Protein AF-R5ATW2-F1 (afdb_monomer_lite)

Sequence (72 aa):
MEYELCCEIFNSCSRNQMRDITFQTVETSDPETYVRGIEAQAKIIREDLKDGSVIVHTDTAGLLKRYTFSPI

Structure (mmCIF, N/CA/C/O backbone):
data_AF-R5ATW2-F1
#
_entry.id   AF-R5ATW2-F1
#
loop_
_atom_site.group_PDB
_atom_site.id
_atom_site.type_symbol
_atom_site.label_atom_id
_atom_site.label_alt_id
_atom_site.label_comp_id
_atom_site.label_asym_id
_atom_site.label_entity_id
_atom_site.label_seq_id
_atom_site.pdbx_PDB_ins_code
_atom_site.Cartn_x
_atom_site.Cartn_y
_atom_site.Cartn_z
_atom_site.occupancy
_atom_site.B_iso_or_equiv
_atom_site.auth_seq_id
_atom_site.auth_comp_id
_atom_site.auth_asym_id
_atom_site.auth_atom_id
_atom_site.pdbx_PDB_model_num
ATOM 1 N N . MET A 1 1 ? -14.519 3.618 7.806 1.00 85.25 1 MET A N 1
ATOM 2 C CA . MET A 1 1 ? -13.672 2.942 8.808 1.00 85.25 1 MET A CA 1
ATOM 3 C C . MET A 1 1 ? -12.387 3.732 8.875 1.00 85.25 1 MET A C 1
ATOM 5 O O . MET A 1 1 ? -11.945 4.217 7.838 1.00 85.25 1 MET A O 1
ATOM 9 N N . GLU A 1 2 ? -11.870 3.956 10.072 1.00 96.25 2 GLU A N 1
ATOM 10 C CA . GLU A 1 2 ? -10.678 4.773 10.272 1.00 96.25 2 GLU A CA 1
ATOM 11 C C . GLU A 1 2 ? -9.446 3.867 10.318 1.00 96.25 2 GLU A C 1
ATOM 13 O O . GLU A 1 2 ? -9.483 2.793 10.920 1.00 96.25 2 GLU A O 1
ATOM 18 N N . TYR A 1 3 ? -8.385 4.270 9.624 1.00 97.94 3 TYR A N 1
ATOM 19 C CA . TYR A 1 3 ? -7.128 3.536 9.556 1.00 97.94 3 TYR A CA 1
ATOM 20 C C . TYR A 1 3 ? -5.946 4.476 9.774 1.00 97.94 3 TYR A C 1
ATOM 22 O O . TYR A 1 3 ? -5.941 5.614 9.295 1.00 97.94 3 TYR A O 1
ATOM 30 N N . GLU A 1 4 ? -4.898 3.961 10.406 1.00 97.94 4 GLU A N 1
ATOM 31 C CA . GLU A 1 4 ? -3.552 4.499 10.276 1.00 97.94 4 GLU A CA 1
ATOM 32 C C . GLU A 1 4 ? -2.960 3.931 8.985 1.00 97.94 4 GLU A C 1
ATOM 34 O O . GLU A 1 4 ? -2.764 2.723 8.841 1.00 97.94 4 GLU A O 1
ATOM 39 N N . LEU A 1 5 ? -2.717 4.807 8.018 1.00 98.12 5 LEU A N 1
ATOM 40 C CA . LEU A 1 5 ? -2.090 4.470 6.754 1.00 98.12 5 LEU A CA 1
ATOM 41 C C . LEU A 1 5 ? -0.586 4.720 6.845 1.00 98.12 5 LEU A C 1
ATOM 43 O O . LEU A 1 5 ? -0.154 5.863 6.979 1.00 98.12 5 LEU A O 1
ATOM 47 N N . CYS A 1 6 ? 0.201 3.662 6.682 1.00 97.94 6 CYS A N 1
ATOM 48 C CA . CYS A 1 6 ? 1.639 3.725 6.452 1.00 97.94 6 CYS A CA 1
ATOM 49 C C . CYS A 1 6 ? 1.932 3.476 4.966 1.00 97.94 6 CYS A C 1
ATOM 51 O O . CYS A 1 6 ? 1.561 2.432 4.428 1.00 97.94 6 CYS A O 1
ATOM 53 N N . CYS A 1 7 ? 2.595 4.415 4.294 1.00 97.38 7 CYS A N 1
ATOM 54 C CA . CYS A 1 7 ? 3.061 4.260 2.918 1.00 97.38 7 CYS A CA 1
ATOM 55 C C . CYS A 1 7 ? 4.584 4.138 2.900 1.00 97.38 7 CYS A C 1
ATOM 57 O O . CYS A 1 7 ? 5.285 5.044 3.344 1.00 97.38 7 CYS A O 1
ATOM 59 N N . GLU A 1 8 ? 5.094 3.038 2.354 1.00 96.19 8 GLU A N 1
ATOM 60 C CA . GLU A 1 8 ? 6.520 2.789 2.158 1.00 96.19 8 GLU A CA 1
ATOM 61 C C . GLU A 1 8 ? 6.857 2.782 0.668 1.00 96.19 8 GLU A C 1
ATOM 63 O O . GLU A 1 8 ? 6.278 2.004 -0.093 1.00 96.19 8 GLU A O 1
ATOM 68 N N . ILE A 1 9 ? 7.840 3.581 0.254 1.00 94.12 9 ILE A N 1
ATOM 69 C CA . ILE A 1 9 ? 8.410 3.549 -1.097 1.00 94.12 9 ILE A CA 1
ATOM 70 C C . ILE A 1 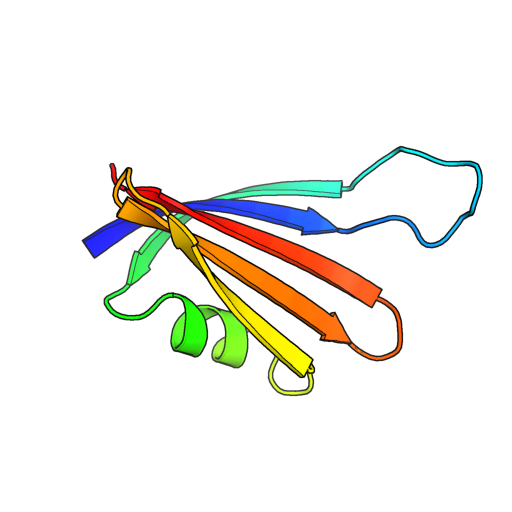9 ? 9.732 2.786 -1.049 1.00 94.12 9 ILE A C 1
ATOM 72 O O . ILE A 1 9 ? 10.655 3.148 -0.313 1.00 94.12 9 ILE A O 1
ATOM 76 N N . PHE A 1 10 ? 9.837 1.721 -1.841 1.00 90.00 10 PHE A N 1
ATOM 77 C CA . PHE A 1 10 ? 11.054 0.922 -1.912 1.00 90.00 10 PHE A CA 1
ATOM 78 C C . PHE A 1 10 ? 12.064 1.579 -2.851 1.00 90.00 10 PHE A C 1
ATOM 80 O O . PHE A 1 10 ? 11.763 1.877 -4.007 1.00 90.00 10 PHE A O 1
ATOM 87 N N . ASN A 1 11 ? 13.287 1.780 -2.363 1.00 78.25 11 ASN A N 1
ATOM 88 C CA . ASN A 1 11 ? 14.378 2.261 -3.196 1.00 78.25 11 ASN A CA 1
ATOM 89 C C . ASN A 1 11 ? 14.805 1.168 -4.192 1.00 78.25 11 ASN A C 1
ATOM 91 O O . ASN A 1 11 ? 15.036 0.021 -3.813 1.00 78.25 11 ASN A O 1
ATOM 95 N N . SER A 1 12 ? 14.936 1.527 -5.470 1.00 74.44 12 SER A N 1
ATOM 96 C CA . SER A 1 12 ? 15.360 0.616 -6.540 1.00 74.44 12 SER A CA 1
ATOM 97 C C . SER A 1 12 ? 16.863 0.298 -6.522 1.00 74.44 12 SER A C 1
ATOM 99 O O . SER A 1 12 ? 17.322 -0.596 -7.234 1.00 74.44 12 SER A O 1
ATOM 101 N N . CYS A 1 13 ? 17.662 1.022 -5.734 1.00 77.00 13 CYS A N 1
ATOM 102 C CA . CYS A 1 13 ? 19.095 0.786 -5.600 1.00 77.00 13 CYS A CA 1
ATOM 103 C C . CYS A 1 13 ? 19.356 -0.492 -4.797 1.00 77.00 13 CYS A C 1
ATOM 105 O O . CYS A 1 13 ? 19.124 -0.547 -3.593 1.00 77.00 13 CYS A O 1
ATOM 107 N N . SER A 1 14 ? 19.962 -1.489 -5.445 1.00 69.12 14 SER A N 1
ATOM 108 C CA . SER A 1 14 ? 20.149 -2.870 -4.960 1.00 69.12 14 SER A CA 1
ATOM 109 C C . SER A 1 14 ? 20.924 -3.021 -3.640 1.00 69.12 14 SER A C 1
ATOM 111 O O . SER A 1 14 ? 21.032 -4.120 -3.103 1.00 69.12 14 SER A O 1
ATOM 113 N N . ARG A 1 15 ? 21.506 -1.933 -3.127 1.00 70.62 15 ARG A N 1
ATOM 114 C CA . ARG A 1 15 ? 22.280 -1.882 -1.881 1.00 70.62 15 ARG A CA 1
ATOM 115 C C . ARG A 1 15 ? 21.843 -0.772 -0.925 1.00 70.62 15 ARG A C 1
ATOM 117 O O . ARG A 1 15 ? 22.481 -0.605 0.110 1.00 70.62 15 ARG A O 1
ATOM 124 N N . ASN A 1 16 ? 20.791 -0.024 -1.258 1.00 70.06 16 ASN A N 1
ATOM 125 C CA . ASN A 1 16 ? 20.235 0.987 -0.372 1.00 70.06 16 ASN A CA 1
ATOM 126 C C . ASN A 1 16 ? 18.922 0.477 0.225 1.00 70.06 16 ASN A C 1
ATOM 128 O O . ASN A 1 16 ? 17.926 0.360 -0.480 1.00 70.06 16 ASN A O 1
ATOM 132 N N . GLN A 1 17 ? 18.929 0.172 1.523 1.00 68.25 17 GLN A N 1
ATOM 133 C CA . GLN A 1 17 ? 17.730 -0.268 2.247 1.00 68.25 17 GLN A CA 1
ATOM 134 C C . GLN A 1 17 ? 16.918 0.890 2.840 1.00 68.25 17 GLN A C 1
ATOM 136 O O . GLN A 1 17 ? 15.955 0.649 3.568 1.00 68.25 17 GLN A O 1
ATOM 141 N N . MET A 1 18 ? 17.287 2.141 2.541 1.00 79.62 18 MET A N 1
ATOM 142 C CA . MET A 1 18 ? 16.442 3.281 2.878 1.00 79.62 18 MET A CA 1
ATOM 143 C C . MET A 1 18 ? 15.113 3.176 2.132 1.00 79.62 18 MET A C 1
ATOM 145 O O . MET A 1 18 ? 15.082 2.940 0.924 1.00 79.62 18 MET A O 1
ATOM 149 N N . ARG A 1 19 ? 14.026 3.358 2.877 1.00 83.62 19 ARG A N 1
ATOM 150 C CA . ARG A 1 19 ? 12.664 3.485 2.367 1.00 83.62 19 ARG A CA 1
ATOM 151 C C . ARG A 1 19 ? 12.139 4.837 2.804 1.00 83.62 19 ARG A C 1
ATOM 153 O O . ARG A 1 19 ? 12.325 5.202 3.965 1.00 83.62 19 ARG A O 1
ATOM 160 N N . ASP A 1 20 ? 11.503 5.555 1.892 1.00 90.81 20 ASP A N 1
ATOM 161 C CA . ASP A 1 20 ? 10.718 6.725 2.270 1.00 90.81 20 ASP A CA 1
ATOM 162 C C . ASP A 1 20 ? 9.415 6.226 2.892 1.00 90.81 20 ASP A C 1
ATOM 164 O O . ASP A 1 20 ? 8.740 5.373 2.309 1.00 90.81 20 ASP A O 1
ATOM 168 N N . ILE A 1 21 ? 9.101 6.711 4.095 1.00 94.06 21 ILE A N 1
ATOM 169 C CA . ILE A 1 21 ? 7.935 6.283 4.871 1.00 94.06 21 ILE A CA 1
ATOM 170 C C . ILE A 1 21 ? 7.101 7.508 5.227 1.00 94.06 21 ILE A C 1
ATOM 172 O O . ILE A 1 21 ? 7.631 8.482 5.766 1.00 94.06 21 ILE A O 1
ATOM 176 N N . THR A 1 22 ? 5.799 7.451 4.963 1.00 96.38 22 THR A N 1
ATOM 177 C CA . THR A 1 22 ? 4.835 8.461 5.409 1.00 96.38 22 THR A CA 1
ATOM 178 C C . THR A 1 22 ? 3.688 7.820 6.177 1.00 96.38 22 THR A C 1
ATOM 180 O O . THR A 1 22 ? 3.322 6.673 5.926 1.00 96.38 22 THR A O 1
ATOM 183 N N . PHE A 1 23 ? 3.112 8.583 7.106 1.00 97.25 23 PHE A N 1
ATOM 184 C CA . PHE A 1 23 ? 1.966 8.171 7.909 1.00 97.25 23 PHE A CA 1
ATOM 185 C C . PHE A 1 23 ? 0.836 9.184 7.756 1.00 97.25 23 PHE A C 1
ATOM 187 O O . PHE A 1 23 ? 1.090 10.392 7.769 1.00 97.25 23 PHE A O 1
ATOM 194 N N . GLN A 1 24 ? -0.402 8.712 7.635 1.00 97.19 24 GLN A N 1
ATOM 195 C CA . GLN A 1 24 ? -1.584 9.559 7.777 1.00 97.19 24 GLN A CA 1
ATOM 196 C C . GLN A 1 24 ? -2.751 8.773 8.374 1.00 97.19 24 GLN A C 1
ATOM 198 O O . GLN A 1 24 ? -2.861 7.569 8.178 1.00 97.19 24 GLN A O 1
ATOM 203 N N . THR A 1 25 ? -3.687 9.474 9.000 1.00 97.56 25 THR A N 1
ATOM 204 C CA . THR A 1 25 ? -5.001 8.911 9.315 1.00 97.56 25 THR A CA 1
ATOM 205 C C . THR A 1 25 ? -5.924 9.055 8.108 1.00 97.56 25 THR A C 1
ATOM 207 O O . THR A 1 25 ? -6.003 10.130 7.502 1.00 97.56 25 THR A O 1
ATOM 210 N N . VAL A 1 26 ? -6.601 7.973 7.729 1.00 97.19 26 VAL A N 1
ATOM 211 C CA . VAL A 1 26 ? -7.555 7.953 6.614 1.00 97.19 26 VAL A CA 1
ATOM 212 C C . VAL A 1 26 ? -8.881 7.364 7.050 1.00 97.19 26 VAL A C 1
ATOM 214 O O . VAL A 1 26 ? -8.926 6.359 7.753 1.00 97.19 26 VAL A O 1
ATOM 217 N N . GLU A 1 27 ? -9.968 7.942 6.554 1.00 97.06 27 GLU A N 1
ATOM 218 C CA . GLU A 1 27 ? -11.281 7.321 6.628 1.00 97.06 27 GLU A CA 1
ATOM 219 C C . GLU A 1 27 ? -11.630 6.736 5.256 1.00 97.06 27 GLU A C 1
ATOM 221 O O . GLU A 1 27 ? -11.769 7.458 4.269 1.00 97.06 27 GLU A O 1
ATOM 226 N N . THR A 1 28 ? -11.744 5.412 5.174 1.00 95.88 28 THR A N 1
ATOM 227 C CA . THR A 1 28 ? -12.158 4.714 3.952 1.00 95.88 28 THR A CA 1
ATOM 228 C C . THR A 1 28 ? -12.968 3.463 4.285 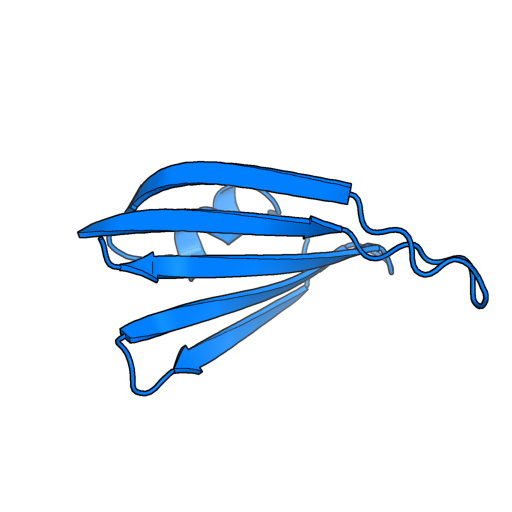1.00 95.88 28 THR A C 1
ATOM 230 O O . THR A 1 28 ? -12.876 2.900 5.378 1.00 95.88 28 THR A O 1
ATOM 233 N N . SER A 1 29 ? -13.824 3.038 3.362 1.00 94.75 29 SER A N 1
ATOM 234 C CA . SER A 1 29 ? -14.489 1.730 3.404 1.00 94.75 29 SER A CA 1
ATOM 235 C C . SER A 1 29 ? -13.781 0.690 2.535 1.00 94.75 29 SER A C 1
ATOM 237 O O . SER A 1 29 ? -13.991 -0.501 2.741 1.00 94.75 29 SER A O 1
ATOM 239 N N . ASP A 1 30 ? -12.932 1.126 1.600 1.00 95.94 30 ASP A N 1
ATOM 240 C CA . ASP A 1 30 ? -12.187 0.250 0.704 1.00 95.94 30 ASP A CA 1
ATOM 241 C C . ASP A 1 30 ? -10.750 0.764 0.488 1.00 95.94 30 ASP A C 1
ATOM 243 O O . ASP A 1 30 ? -10.522 1.696 -0.296 1.00 95.94 30 ASP A O 1
ATOM 247 N N . PRO A 1 31 ? -9.766 0.163 1.180 1.00 96.81 31 PRO A N 1
ATOM 248 C CA . PRO A 1 31 ? -8.351 0.475 1.007 1.00 96.81 31 PRO A CA 1
ATOM 249 C C . PRO A 1 31 ? -7.836 0.331 -0.432 1.00 96.81 31 PRO A C 1
ATOM 251 O O . PRO A 1 31 ? -6.999 1.125 -0.857 1.00 96.81 31 PRO A O 1
ATOM 254 N N . GLU A 1 32 ? -8.336 -0.633 -1.214 1.00 96.75 32 GLU A N 1
ATOM 255 C CA . GLU A 1 32 ? -7.847 -0.835 -2.585 1.00 96.75 32 GLU A CA 1
ATOM 256 C C . GLU A 1 32 ? -8.298 0.302 -3.506 1.00 96.75 32 GLU A C 1
ATOM 258 O O . GLU A 1 32 ? -7.476 0.894 -4.209 1.00 96.75 32 GLU A O 1
ATOM 263 N N . THR A 1 33 ? -9.587 0.658 -3.464 1.00 96.75 33 THR A N 1
ATOM 264 C CA . THR A 1 33 ? -10.117 1.807 -4.216 1.00 96.75 33 THR A CA 1
ATOM 265 C C . THR A 1 33 ? -9.447 3.113 -3.788 1.00 96.75 33 THR A C 1
ATOM 267 O O . THR A 1 33 ? -9.136 3.945 -4.641 1.00 96.75 33 THR A O 1
ATOM 270 N N . TYR A 1 34 ? -9.157 3.280 -2.492 1.00 97.12 34 TYR A N 1
ATOM 271 C CA . TYR A 1 34 ? -8.404 4.432 -1.993 1.00 97.12 34 TYR A CA 1
ATOM 272 C C . TYR A 1 34 ? -7.022 4.533 -2.659 1.00 97.12 34 TYR A C 1
ATOM 274 O O . TYR A 1 34 ? -6.685 5.571 -3.230 1.00 97.12 34 TYR A O 1
ATOM 282 N N . VAL A 1 35 ? -6.244 3.443 -2.665 1.00 97.44 35 VAL A N 1
ATOM 283 C CA . VAL A 1 35 ? -4.919 3.420 -3.309 1.00 97.44 35 VAL A CA 1
ATOM 284 C C . VAL A 1 35 ? -5.027 3.597 -4.821 1.00 97.44 35 VAL A C 1
ATOM 286 O O . VAL A 1 35 ? -4.222 4.325 -5.394 1.00 97.44 35 VAL A O 1
ATOM 289 N N . ARG A 1 36 ? -6.043 3.027 -5.483 1.00 96.88 36 ARG A N 1
ATOM 290 C CA . ARG A 1 36 ? -6.286 3.233 -6.922 1.00 96.88 36 ARG A CA 1
ATOM 291 C C . ARG A 1 36 ? -6.513 4.708 -7.271 1.00 96.88 36 ARG A C 1
ATOM 293 O O . ARG A 1 36 ? -6.109 5.137 -8.347 1.00 96.88 36 ARG A O 1
ATOM 300 N N . GLY A 1 37 ? -7.132 5.483 -6.379 1.00 96.50 37 GLY A N 1
ATOM 301 C CA . GLY A 1 37 ? -7.303 6.929 -6.553 1.00 96.50 37 GLY A CA 1
ATOM 302 C C . GLY A 1 37 ? -5.986 7.712 -6.515 1.00 96.50 37 GLY A C 1
ATOM 303 O O . GLY A 1 37 ? -5.872 8.746 -7.171 1.00 96.50 37 GLY A O 1
ATOM 304 N N . ILE A 1 38 ? -4.985 7.206 -5.789 1.00 94.75 38 ILE A N 1
ATOM 305 C CA . ILE A 1 38 ? -3.644 7.799 -5.678 1.00 94.75 38 ILE A CA 1
ATOM 306 C C . ILE A 1 38 ? -2.740 7.314 -6.822 1.00 94.75 38 ILE A C 1
ATOM 308 O O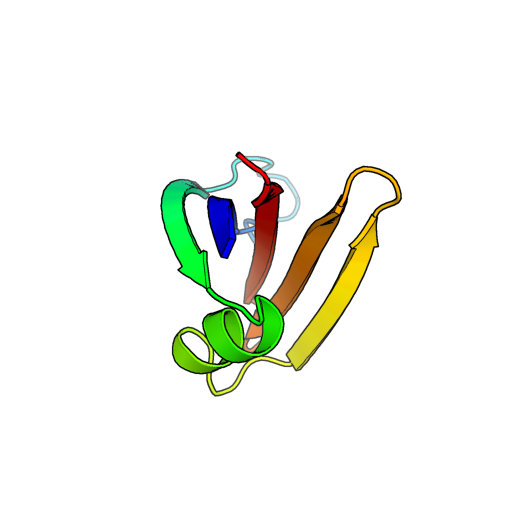 . ILE A 1 38 ? -2.030 8.100 -7.444 1.00 94.75 38 ILE A O 1
ATOM 312 N N . GLU A 1 39 ? -2.790 6.017 -7.120 1.00 95.31 39 GLU A N 1
ATOM 313 C CA . GLU A 1 39 ? -1.918 5.298 -8.050 1.00 95.31 39 GLU A CA 1
ATOM 314 C C . GLU A 1 39 ? -2.736 4.694 -9.207 1.00 95.31 39 GLU A C 1
ATOM 316 O O . GLU A 1 39 ? -2.816 3.477 -9.389 1.00 95.31 39 GLU A O 1
ATOM 321 N N . ALA A 1 40 ? -3.368 5.550 -10.016 1.00 94.50 40 ALA A N 1
ATOM 322 C CA . ALA A 1 40 ? -4.324 5.127 -11.048 1.00 94.50 40 ALA A CA 1
ATOM 323 C C . ALA A 1 40 ? -3.762 4.117 -12.070 1.00 94.50 40 ALA A C 1
ATOM 325 O O . ALA A 1 40 ? -4.506 3.284 -12.592 1.00 94.50 40 ALA A O 1
ATOM 326 N N . GLN A 1 41 ? -2.457 4.180 -12.357 1.00 94.00 41 GLN A N 1
ATOM 327 C CA . GLN A 1 41 ? -1.781 3.322 -13.339 1.00 94.00 41 GLN A CA 1
ATOM 328 C C . GLN A 1 41 ? -1.017 2.143 -12.718 1.00 94.00 41 GLN A C 1
ATOM 330 O O . GLN A 1 41 ? -0.417 1.359 -13.456 1.00 94.00 41 GLN A O 1
ATOM 335 N N . ALA A 1 42 ? -1.029 1.996 -11.391 1.00 96.62 42 ALA A N 1
ATOM 336 C CA . ALA A 1 42 ? -0.310 0.913 -10.739 1.00 96.62 42 ALA A CA 1
ATOM 337 C C . ALA A 1 42 ? -0.943 -0.451 -11.025 1.00 96.62 42 ALA A C 1
ATOM 339 O O . ALA A 1 42 ? -2.170 -0.619 -11.067 1.00 96.62 42 ALA A O 1
ATOM 340 N N . LYS A 1 43 ? -0.086 -1.469 -11.112 1.00 97.44 43 LYS A N 1
ATOM 341 C CA . LYS A 1 43 ? -0.508 -2.841 -10.822 1.00 97.44 43 LYS A CA 1
ATOM 342 C C . LYS A 1 43 ? -0.701 -2.948 -9.316 1.00 97.44 43 LYS A C 1
ATOM 344 O O . LYS A 1 43 ? 0.181 -2.529 -8.571 1.00 97.44 43 LYS A O 1
ATOM 349 N N . ILE A 1 44 ? -1.836 -3.494 -8.890 1.00 97.38 44 ILE A N 1
ATOM 350 C CA . ILE A 1 44 ? -2.214 -3.563 -7.478 1.00 97.38 44 ILE A CA 1
ATOM 351 C C . ILE A 1 44 ? -2.394 -5.019 -7.059 1.00 97.38 44 ILE A C 1
ATOM 353 O O . ILE A 1 44 ? -3.012 -5.797 -7.786 1.00 97.38 44 ILE A O 1
ATOM 357 N N . ILE A 1 45 ? -1.857 -5.366 -5.890 1.00 97.88 45 ILE A N 1
ATOM 358 C CA . ILE A 1 45 ? -2.106 -6.632 -5.197 1.00 97.88 45 ILE A CA 1
ATOM 359 C C . ILE A 1 45 ? -2.536 -6.297 -3.771 1.00 97.88 45 ILE A C 1
ATOM 361 O O . ILE A 1 45 ? -1.838 -5.561 -3.073 1.00 97.88 45 ILE A O 1
ATOM 365 N N . ARG A 1 46 ? -3.682 -6.834 -3.353 1.00 97.25 46 ARG A N 1
ATOM 366 C CA . ARG A 1 46 ? -4.234 -6.672 -2.008 1.00 97.25 46 ARG A CA 1
ATOM 367 C C . ARG A 1 46 ? -4.008 -7.929 -1.174 1.00 97.25 46 ARG A C 1
ATOM 369 O O . ARG A 1 46 ? -4.189 -9.039 -1.670 1.00 97.25 46 ARG A O 1
ATOM 376 N N . GLU A 1 47 ? -3.688 -7.732 0.099 1.00 98.06 47 GLU A N 1
ATOM 377 C CA . GLU A 1 47 ? -3.594 -8.773 1.118 1.00 98.06 47 GLU A CA 1
ATOM 378 C C . GLU A 1 47 ? -4.365 -8.340 2.372 1.00 98.06 47 GLU A C 1
ATOM 380 O O . GLU A 1 47 ? -4.076 -7.299 2.962 1.00 98.06 47 GLU A O 1
ATOM 385 N N . ASP A 1 48 ? -5.347 -9.138 2.790 1.00 97.50 48 ASP A N 1
ATOM 386 C CA . ASP A 1 48 ? -6.084 -8.932 4.039 1.00 97.50 48 ASP A CA 1
ATOM 387 C C . ASP A 1 48 ? -5.466 -9.793 5.154 1.00 97.50 48 ASP A C 1
ATOM 389 O O . ASP A 1 48 ? -5.281 -11.006 5.003 1.00 97.50 48 ASP A O 1
ATOM 393 N N . LEU A 1 49 ? -5.133 -9.169 6.284 1.00 97.31 49 LEU A N 1
ATOM 394 C CA . LEU A 1 49 ? -4.506 -9.825 7.430 1.00 97.31 49 LEU A CA 1
ATOM 395 C C . LEU A 1 49 ? -5.541 -10.223 8.492 1.00 97.31 49 LEU A C 1
ATOM 397 O O . LEU A 1 49 ? -6.655 -9.706 8.564 1.00 97.31 49 LEU A O 1
ATOM 401 N N . LYS A 1 50 ? -5.164 -11.168 9.363 1.00 95.62 50 LYS A N 1
ATOM 402 C CA . LYS A 1 50 ? -6.052 -11.712 10.411 1.00 95.62 50 LYS A CA 1
ATOM 403 C C . LYS A 1 50 ? -6.423 -10.705 11.502 1.00 95.62 50 LYS A C 1
ATOM 405 O O . LYS A 1 50 ? -7.415 -10.917 12.190 1.00 95.62 50 LYS A O 1
ATOM 410 N N . ASP A 1 51 ? -5.611 -9.671 11.688 1.00 94.50 51 ASP A N 1
ATOM 411 C CA . ASP A 1 51 ? -5.817 -8.591 12.657 1.00 94.50 51 ASP A CA 1
ATOM 412 C C . ASP A 1 51 ? -6.717 -7.466 12.113 1.00 94.50 51 ASP A C 1
ATOM 414 O O . ASP A 1 51 ? -6.981 -6.499 12.819 1.00 94.50 51 ASP A O 1
ATOM 418 N N . GLY A 1 52 ? -7.213 -7.603 10.878 1.00 94.19 52 GLY A N 1
ATOM 419 C CA . GLY A 1 52 ? -8.020 -6.590 10.201 1.00 94.19 52 GLY A CA 1
ATOM 420 C C . GLY A 1 52 ? -7.199 -5.558 9.429 1.00 94.19 52 GLY A C 1
ATOM 421 O O . GLY A 1 52 ? -7.790 -4.70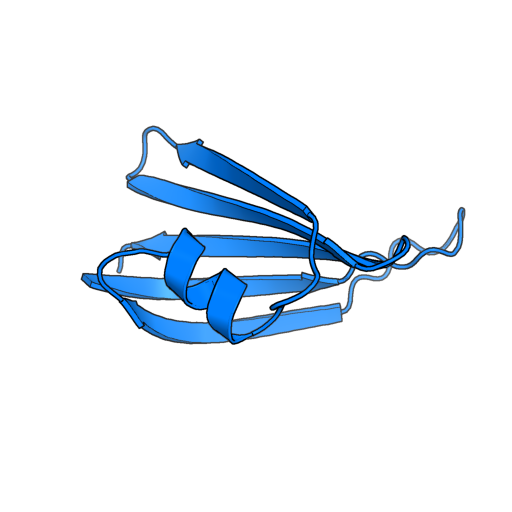8 8.764 1.00 94.19 52 GLY A O 1
ATOM 422 N N . SER A 1 53 ? -5.865 -5.635 9.472 1.00 97.38 53 SER A N 1
ATOM 423 C CA . SER A 1 53 ? -5.009 -4.798 8.636 1.00 97.38 53 SER A CA 1
ATOM 424 C C . SER A 1 53 ? -5.135 -5.185 7.164 1.00 97.38 53 SER A C 1
ATOM 426 O O . SER A 1 53 ? -5.270 -6.361 6.821 1.00 97.38 53 SER A O 1
ATOM 428 N N . VAL A 1 54 ? -5.042 -4.195 6.279 1.00 98.25 54 VAL A N 1
ATOM 429 C CA . VAL A 1 54 ? -5.057 -4.404 4.827 1.00 98.25 54 VAL A CA 1
ATOM 430 C C . VAL A 1 54 ? -3.763 -3.876 4.237 1.00 98.25 54 VAL A C 1
ATOM 432 O O . VAL A 1 54 ? -3.399 -2.722 4.451 1.00 98.25 54 VAL A O 1
ATOM 435 N N . ILE A 1 55 ? -3.066 -4.710 3.473 1.00 98.44 55 ILE A N 1
ATOM 436 C CA . ILE A 1 55 ? -1.870 -4.316 2.738 1.00 98.44 55 ILE A CA 1
ATOM 437 C C . ILE A 1 55 ? -2.222 -4.203 1.260 1.00 98.44 55 ILE A C 1
ATOM 439 O O . ILE A 1 55 ? -2.818 -5.101 0.670 1.00 98.44 55 ILE A O 1
ATOM 443 N N . VAL A 1 56 ? -1.823 -3.095 0.646 1.00 98.25 56 VAL A N 1
ATOM 444 C CA . VAL A 1 56 ? -1.947 -2.865 -0.790 1.00 98.25 56 VAL A CA 1
ATOM 445 C C . VAL A 1 56 ? -0.557 -2.616 -1.366 1.00 98.25 56 VAL A C 1
ATOM 447 O O . VAL A 1 56 ? 0.090 -1.603 -1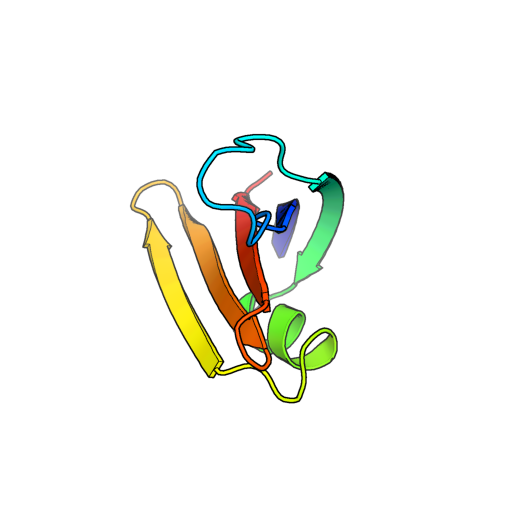.093 1.00 98.25 56 VAL A O 1
ATOM 450 N N . HIS A 1 57 ? -0.082 -3.562 -2.167 1.00 98.00 57 HIS A N 1
ATOM 451 C CA . HIS A 1 57 ? 1.159 -3.454 -2.919 1.00 98.00 57 HIS A CA 1
ATOM 452 C C . HIS A 1 57 ? 0.895 -2.791 -4.263 1.00 98.00 57 HIS A C 1
ATOM 454 O O . HIS A 1 57 ? -0.059 -3.147 -4.956 1.00 98.00 57 HIS A O 1
ATOM 460 N N . THR A 1 58 ? 1.765 -1.861 -4.648 1.00 97.88 58 THR A N 1
ATOM 461 C CA . THR A 1 58 ? 1.694 -1.188 -5.948 1.00 97.88 58 THR A CA 1
ATOM 462 C C . THR A 1 58 ? 3.013 -1.302 -6.696 1.00 97.88 58 THR A C 1
ATOM 464 O O . THR A 1 58 ? 4.086 -1.221 -6.096 1.00 97.88 58 THR A O 1
ATOM 467 N N . ASP A 1 59 ? 2.915 -1.492 -8.008 1.00 96.50 59 ASP A N 1
ATOM 468 C CA . ASP A 1 59 ? 4.023 -1.385 -8.956 1.00 96.50 59 ASP A CA 1
ATOM 469 C C . ASP A 1 59 ? 3.629 -0.405 -10.064 1.00 96.50 59 ASP A C 1
ATOM 471 O O . ASP A 1 59 ? 2.784 -0.711 -10.918 1.00 96.50 59 ASP A O 1
ATOM 475 N N . THR A 1 60 ? 4.260 0.768 -10.041 1.00 94.88 60 THR A N 1
ATOM 476 C CA . THR A 1 60 ? 4.143 1.787 -11.087 1.00 94.88 60 THR A CA 1
ATOM 477 C C . THR A 1 60 ? 5.463 1.850 -11.850 1.00 94.88 60 THR A C 1
ATOM 479 O O . THR A 1 60 ? 6.395 2.549 -11.458 1.00 94.88 60 THR A O 1
ATOM 482 N N . ALA A 1 61 ? 5.554 1.095 -12.949 1.00 92.62 61 ALA A N 1
ATOM 483 C CA . ALA A 1 61 ? 6.732 1.043 -13.823 1.00 92.62 61 ALA A CA 1
ATOM 484 C C . ALA A 1 61 ? 8.056 0.708 -13.093 1.00 92.62 61 ALA A C 1
ATOM 486 O O . ALA A 1 61 ? 9.108 1.262 -13.408 1.00 92.62 61 ALA A O 1
ATOM 487 N N . GLY A 1 62 ? 8.012 -0.207 -12.122 1.00 91.31 62 GLY A N 1
ATOM 488 C CA . GLY A 1 62 ? 9.155 -0.619 -11.306 1.00 91.31 62 GLY A CA 1
ATOM 489 C C . GLY A 1 62 ? 9.316 0.172 -10.006 1.00 91.31 62 GLY A C 1
ATOM 490 O O . GLY A 1 62 ? 10.150 -0.197 -9.178 1.00 91.31 62 GLY A O 1
ATOM 491 N N . LEU A 1 63 ? 8.520 1.226 -9.789 1.00 91.75 63 LEU A N 1
ATOM 492 C CA . LEU A 1 63 ? 8.429 1.897 -8.496 1.00 91.75 63 LEU A CA 1
ATOM 493 C C . LEU A 1 63 ? 7.496 1.102 -7.584 1.00 91.75 63 LEU A C 1
ATOM 495 O O . LEU A 1 63 ? 6.273 1.184 -7.702 1.00 91.75 63 LEU A O 1
ATOM 499 N N . LEU A 1 64 ? 8.094 0.332 -6.679 1.00 94.06 64 LEU A N 1
ATOM 500 C CA . LEU A 1 64 ? 7.358 -0.477 -5.720 1.00 94.06 64 LEU A CA 1
ATOM 501 C C . LEU A 1 64 ? 6.985 0.361 -4.500 1.00 94.06 64 LEU A C 1
ATOM 503 O O . LEU A 1 64 ? 7.842 1.023 -3.906 1.00 94.06 64 LEU A O 1
ATOM 507 N N . LYS A 1 65 ? 5.719 0.281 -4.089 1.00 96.38 65 LYS A N 1
ATOM 508 C CA . LYS A 1 65 ? 5.250 0.841 -2.817 1.00 96.38 65 LYS A CA 1
ATOM 509 C C . LYS A 1 65 ? 4.369 -0.147 -2.072 1.00 96.38 65 LYS A C 1
ATOM 511 O O . LYS A 1 65 ? 3.729 -1.009 -2.680 1.00 96.38 65 LYS A O 1
ATOM 516 N N . ARG A 1 66 ? 4.312 0.007 -0.753 1.00 97.44 66 ARG A N 1
A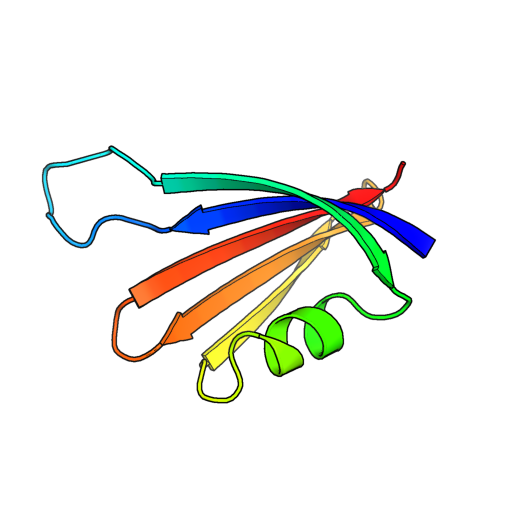TOM 517 C CA . ARG A 1 66 ? 3.404 -0.724 0.131 1.00 97.44 66 ARG A CA 1
ATOM 518 C C . ARG A 1 66 ? 2.585 0.265 0.943 1.00 97.44 66 ARG A C 1
ATOM 520 O O . ARG A 1 66 ? 3.156 1.096 1.638 1.00 97.44 66 ARG A O 1
ATOM 527 N N . TYR A 1 67 ? 1.270 0.126 0.875 1.00 98.12 67 TYR A N 1
ATOM 528 C CA . TYR A 1 67 ? 0.312 0.857 1.692 1.00 98.12 67 TYR A CA 1
ATOM 529 C C . TYR A 1 67 ? -0.262 -0.106 2.729 1.00 98.12 67 TYR A C 1
ATOM 531 O O . TYR A 1 67 ? -0.938 -1.065 2.365 1.00 98.12 67 TYR A O 1
ATOM 539 N N . THR A 1 68 ? 0.025 0.123 4.003 1.00 98.38 68 THR A N 1
ATOM 540 C CA . THR A 1 68 ? -0.501 -0.665 5.121 1.00 98.38 68 THR A CA 1
ATOM 541 C C . THR A 1 68 ? -1.579 0.149 5.814 1.00 98.38 68 THR A C 1
ATOM 543 O O . THR A 1 68 ? -1.295 1.237 6.305 1.00 98.38 68 THR A O 1
ATOM 546 N N . PHE A 1 69 ? -2.797 -0.374 5.849 1.00 98.44 69 PHE A N 1
ATOM 547 C CA . PHE A 1 69 ? -3.942 0.203 6.538 1.00 98.44 69 PHE A CA 1
ATOM 548 C C . PHE A 1 69 ? -4.170 -0.579 7.827 1.00 98.44 69 PHE A C 1
ATOM 550 O O . PHE A 1 69 ? -4.637 -1.716 7.775 1.00 98.44 69 PHE A O 1
ATOM 557 N N . SER A 1 70 ? -3.850 0.027 8.965 1.00 98.00 70 SER A N 1
ATOM 558 C CA . SER A 1 70 ? -4.051 -0.559 10.292 1.00 98.00 70 SER A CA 1
ATOM 559 C C . SER A 1 70 ? -5.317 0.033 10.919 1.00 98.00 70 SER A C 1
ATOM 561 O O . SER A 1 70 ? -5.377 1.256 11.052 1.00 98.00 70 SER A O 1
ATOM 563 N N . PRO A 1 71 ? -6.344 -0.765 11.265 1.00 96.56 71 PRO A N 1
ATOM 564 C CA . PRO A 1 71 ? -7.533 -0.264 11.951 1.00 96.56 71 PRO A CA 1
ATOM 565 C C . PRO A 1 71 ? -7.173 0.468 13.250 1.00 96.56 71 PRO A C 1
ATOM 567 O O . PRO A 1 71 ? -6.306 -0.005 13.989 1.00 96.56 71 PRO A O 1
ATOM 570 N N . ILE A 1 72 ? -7.851 1.586 13.523 1.00 92.56 72 ILE A N 1
ATOM 571 C CA . ILE A 1 72 ? -7.748 2.345 14.785 1.00 92.56 72 ILE A CA 1
ATOM 572 C C . ILE A 1 72 ? -9.020 2.146 15.614 1.00 92.56 72 ILE A C 1
ATOM 574 O O . ILE A 1 72 ? -10.116 2.089 15.008 1.00 92.56 72 ILE A O 1
#

Radius of gyration: 12.26 Å; chains: 1; bounding box: 37×21×29 Å

Foldseek 3Di:
DKWWKKKWKADPPPPDRDIDIDIDIDDDPDPVVVVCVVVVQWDWDWDQDPQRKIWIWTDDPNTTMIIITHDD

pLDDT: mean 93.36, std 7.67, range [68.25, 98.44]

Secondary structure (DSSP, 8-state):
-EEEEEEEEEP-STT---EEEEEEEEE-S-HHHHHHHH-TT-EEEEEE-TTS-EEEEEEETTEEEEEEEEE-